Protein AF-A0A9D1XNN0-F1 (afdb_monomer_lite)

Foldseek 3Di:
DDPPDDDPDPPPDDPCVCVCPDPVNVVVVCVVPVPDFDWDWDWADDPPQAKIWIWIARPVVRDIDIDIDGDPDVVSVVVVVVVCCVVPVPDD

Secondary structure (DSSP, 8-state):
------PPPP--S-GGGGTT-SHHHHHHHHHH-TTPPPEEEEEEE-STTS-EEEEEEETTTTEEEEEEESS-SHHHHHHHHHHHHHHHT---

pLDDT: mean 86.71, std 13.11, range [48.53, 97.44]

Sequence (92 aa):
MRKITSKPAAYKIDKKCLEGRRYEDFLKYLEIHPDTHIVQMDTVEGAKGESCLLTLHFTASSFMIAFKRDFNDSKSVTDIFNDIYDRLGAVD

Structure (mmCIF, N/CA/C/O backbone):
data_AF-A0A9D1XNN0-F1
#
_entry.id   AF-A0A9D1XNN0-F1
#
loop_
_atom_site.group_PDB
_atom_site.id
_atom_site.type_symbol
_atom_site.label_atom_id
_atom_site.label_alt_id
_atom_site.label_comp_id
_atom_site.label_asym_id
_atom_site.label_entity_id
_atom_site.label_seq_id
_atom_site.pdbx_PDB_ins_code
_atom_site.Cartn_x
_atom_site.Cartn_y
_atom_site.Cartn_z
_atom_site.occupancy
_atom_site.B_iso_or_equiv
_atom_site.auth_seq_id
_atom_site.auth_comp_id
_atom_site.auth_asym_id
_atom_site.auth_atom_id
_atom_site.pdbx_PDB_model_num
ATOM 1 N N . MET A 1 1 ? 9.578 1.699 48.547 1.00 48.53 1 MET A N 1
ATOM 2 C CA . MET A 1 1 ? 9.120 1.993 47.169 1.00 48.53 1 MET A CA 1
ATOM 3 C C . MET A 1 1 ? 9.405 0.782 46.284 1.00 48.53 1 MET A C 1
ATOM 5 O O . MET A 1 1 ? 10.560 0.385 46.198 1.00 48.53 1 MET A O 1
ATOM 9 N N . ARG A 1 2 ? 8.389 0.139 45.687 1.00 50.72 2 ARG A N 1
ATOM 10 C CA . ARG A 1 2 ? 8.604 -0.950 44.713 1.00 50.72 2 ARG A CA 1
ATOM 11 C C . ARG A 1 2 ? 9.038 -0.330 43.380 1.00 50.72 2 ARG A C 1
ATOM 13 O O . ARG A 1 2 ? 8.295 0.469 42.822 1.00 50.72 2 ARG A O 1
ATOM 20 N N . LYS A 1 3 ? 10.229 -0.682 42.884 1.00 51.34 3 LYS A N 1
ATOM 21 C CA . LYS A 1 3 ? 10.659 -0.367 41.513 1.00 51.34 3 LYS A CA 1
ATOM 22 C C . LYS A 1 3 ? 9.745 -1.131 40.550 1.00 51.34 3 LYS A C 1
ATOM 24 O O . LYS A 1 3 ? 9.874 -2.345 40.424 1.00 51.34 3 LYS A O 1
ATOM 29 N N . ILE A 1 4 ? 8.814 -0.434 39.903 1.00 61.69 4 ILE A N 1
ATOM 30 C CA . ILE A 1 4 ? 8.095 -0.968 38.744 1.00 61.69 4 ILE A CA 1
ATOM 31 C C . ILE A 1 4 ? 9.085 -0.915 37.581 1.00 61.69 4 ILE A C 1
ATOM 33 O O . ILE A 1 4 ? 9.322 0.145 37.011 1.00 61.69 4 ILE A O 1
ATOM 37 N N . THR A 1 5 ? 9.731 -2.035 37.271 1.00 58.09 5 THR A N 1
ATOM 38 C CA . THR A 1 5 ? 10.500 -2.166 36.034 1.00 58.09 5 THR A CA 1
ATOM 39 C C . THR A 1 5 ? 9.520 -2.543 34.928 1.00 58.09 5 THR A C 1
ATOM 41 O O . THR A 1 5 ? 8.997 -3.658 34.898 1.00 58.09 5 THR A O 1
ATOM 44 N N . SER A 1 6 ? 9.208 -1.606 34.029 1.00 61.00 6 SER A N 1
ATOM 45 C CA . SER A 1 6 ? 8.497 -1.949 32.799 1.00 61.00 6 SER A CA 1
ATOM 46 C C . SER A 1 6 ? 9.381 -2.916 32.010 1.00 61.00 6 SER A C 1
ATOM 48 O O . SER A 1 6 ? 10.499 -2.585 31.618 1.00 61.00 6 SER A O 1
ATOM 50 N N . LYS A 1 7 ? 8.920 -4.158 31.820 1.00 62.97 7 LYS A N 1
ATOM 51 C CA . LYS A 1 7 ? 9.567 -5.056 30.860 1.00 62.97 7 LYS A CA 1
ATOM 52 C C . LYS A 1 7 ? 9.466 -4.373 29.490 1.00 62.97 7 LYS A C 1
ATOM 54 O O . LYS A 1 7 ? 8.349 -3.993 29.126 1.00 62.97 7 LYS A O 1
ATOM 59 N N . PRO A 1 8 ? 10.570 -4.188 28.742 1.00 60.62 8 PRO A N 1
ATOM 60 C CA . PRO A 1 8 ? 10.469 -3.705 27.373 1.00 60.62 8 PRO A CA 1
ATOM 61 C C . PRO A 1 8 ? 9.544 -4.661 26.624 1.00 60.62 8 PRO A C 1
ATOM 63 O O . PRO A 1 8 ? 9.676 -5.881 26.760 1.00 60.62 8 PRO A O 1
ATOM 66 N N . ALA A 1 9 ? 8.553 -4.108 25.923 1.00 63.16 9 ALA A N 1
ATOM 67 C CA . ALA A 1 9 ? 7.612 -4.903 25.152 1.00 63.16 9 ALA A CA 1
ATOM 68 C C . ALA A 1 9 ? 8.422 -5.826 24.238 1.00 63.16 9 ALA A C 1
ATOM 70 O O . ALA A 1 9 ? 9.200 -5.350 23.410 1.00 63.16 9 ALA A O 1
ATOM 71 N N . ALA A 1 10 ? 8.304 -7.139 24.451 1.00 62.88 10 ALA A N 1
ATOM 72 C CA . ALA A 1 10 ? 8.997 -8.112 23.626 1.00 62.88 10 ALA A CA 1
ATOM 73 C C . ALA A 1 10 ? 8.639 -7.826 22.165 1.00 62.88 10 ALA A C 1
ATOM 75 O O . ALA A 1 10 ? 7.460 -7.668 21.837 1.00 62.88 10 ALA A O 1
ATOM 76 N N . TYR A 1 11 ? 9.654 -7.701 21.312 1.00 60.59 11 TYR A N 1
ATOM 77 C CA . TYR A 1 11 ? 9.460 -7.504 19.884 1.00 60.59 11 TYR A CA 1
ATOM 78 C C . TYR A 1 11 ? 8.684 -8.718 19.356 1.00 60.59 11 TYR A C 1
ATOM 80 O O . TYR A 1 11 ? 9.214 -9.824 19.310 1.00 60.59 11 TYR A O 1
ATOM 88 N N . LYS A 1 12 ? 7.390 -8.530 19.068 1.00 68.44 12 LYS A N 1
ATOM 89 C CA . LYS A 1 12 ? 6.446 -9.624 18.769 1.00 68.44 12 LYS A CA 1
ATOM 90 C C . LYS A 1 12 ? 6.642 -10.245 17.380 1.00 68.44 12 LYS A C 1
ATOM 92 O O . LYS A 1 12 ? 5.930 -11.180 17.040 1.00 68.44 12 LYS A O 1
ATOM 97 N N . ILE A 1 13 ? 7.552 -9.705 16.574 1.00 77.69 13 ILE A N 1
ATOM 98 C CA . ILE A 1 13 ? 7.714 -10.047 15.160 1.00 77.69 13 ILE A CA 1
ATOM 99 C C . ILE A 1 13 ? 9.099 -10.672 14.975 1.00 77.69 13 ILE A C 1
ATOM 101 O O . ILE A 1 13 ? 10.086 -10.139 15.465 1.00 77.69 13 ILE A O 1
ATOM 105 N N . ASP A 1 14 ? 9.206 -11.808 14.291 1.00 85.38 14 ASP A N 1
ATOM 106 C CA . ASP A 1 14 ? 10.518 -12.361 13.940 1.00 85.38 14 ASP A CA 1
ATOM 107 C C . ASP A 1 14 ? 11.193 -11.450 12.903 1.00 85.38 14 ASP A C 1
ATOM 109 O O . ASP A 1 14 ? 10.608 -11.159 11.863 1.00 85.38 14 ASP A O 1
ATOM 113 N N . LYS A 1 15 ? 12.436 -11.019 13.151 1.00 85.31 15 LYS A N 1
ATOM 114 C CA . LYS A 1 15 ? 13.207 -10.193 12.204 1.00 85.31 15 LYS A CA 1
ATOM 115 C C . LYS A 1 15 ? 13.404 -10.873 10.850 1.00 85.31 15 LYS A C 1
ATOM 117 O O . LYS A 1 15 ? 13.612 -10.172 9.859 1.00 85.31 15 LYS A O 1
ATOM 122 N N . LYS A 1 16 ? 13.320 -12.204 10.796 1.00 89.31 16 LYS A N 1
ATOM 123 C CA . LYS A 1 16 ? 13.345 -12.965 9.543 1.00 89.31 16 LYS A CA 1
ATOM 124 C C . LYS A 1 16 ? 12.189 -12.617 8.606 1.00 89.31 16 LYS A C 1
ATOM 126 O O . LYS A 1 16 ? 12.314 -12.830 7.410 1.00 89.31 16 LYS A O 1
ATOM 131 N N . CYS A 1 17 ? 11.105 -12.000 9.093 1.00 87.25 17 CYS A N 1
ATOM 132 C CA . CYS A 1 17 ? 10.018 -11.529 8.228 1.00 87.25 17 CYS A CA 1
ATOM 133 C C . CYS A 1 17 ? 10.459 -10.472 7.198 1.00 87.25 17 CYS A C 1
ATOM 135 O O . CYS A 1 17 ? 9.732 -10.225 6.239 1.00 87.25 17 CYS A O 1
ATOM 137 N N . LEU A 1 18 ? 11.627 -9.848 7.403 1.00 88.19 18 LEU A N 1
ATOM 138 C CA . LEU A 1 18 ? 12.217 -8.870 6.492 1.00 88.19 18 LEU A CA 1
ATOM 139 C C . LEU A 1 18 ? 13.124 -9.504 5.427 1.00 88.19 18 LEU A C 1
ATOM 141 O O . LEU A 1 18 ? 13.563 -8.789 4.532 1.00 88.19 18 LEU A O 1
ATOM 145 N N . GLU A 1 19 ? 13.459 -10.794 5.522 1.00 92.88 19 GLU A N 1
ATOM 146 C CA . GLU A 1 19 ? 14.283 -11.468 4.510 1.00 92.88 19 GLU A CA 1
ATOM 147 C C . GLU A 1 19 ? 13.577 -11.424 3.145 1.00 92.88 19 GLU A C 1
ATOM 149 O O . GLU A 1 19 ? 12.411 -11.800 3.026 1.00 92.88 19 GLU A O 1
ATOM 154 N N . GLY A 1 20 ? 14.264 -10.896 2.124 1.00 93.81 20 GLY A N 1
ATOM 155 C CA . GLY A 1 20 ? 13.697 -10.675 0.789 1.00 93.81 20 GLY A CA 1
ATOM 156 C C . GLY A 1 20 ? 12.682 -9.526 0.705 1.00 93.81 20 GLY A C 1
ATOM 157 O O . GLY A 1 20 ? 12.011 -9.381 -0.312 1.00 93.81 20 GLY A O 1
ATOM 158 N N . ARG A 1 21 ? 12.524 -8.730 1.771 1.00 91.44 21 ARG A N 1
ATOM 159 C CA . ARG A 1 21 ? 11.588 -7.593 1.854 1.00 91.44 21 ARG A CA 1
ATOM 160 C C . ARG A 1 21 ? 12.273 -6.302 2.302 1.00 91.44 21 ARG A C 1
ATOM 162 O O . ARG A 1 21 ? 11.610 -5.380 2.780 1.00 91.44 21 ARG A O 1
ATOM 169 N N . ARG A 1 22 ? 13.604 -6.229 2.214 1.00 94.12 22 ARG A N 1
ATOM 170 C CA . ARG A 1 22 ? 14.353 -5.007 2.526 1.00 94.12 22 ARG A CA 1
ATOM 171 C C . ARG A 1 22 ? 14.327 -4.056 1.339 1.00 94.12 22 ARG A C 1
ATOM 173 O O . ARG A 1 22 ? 14.108 -4.453 0.200 1.00 94.12 22 ARG A O 1
ATOM 180 N N . TYR A 1 23 ? 14.633 -2.793 1.611 1.00 94.25 23 TYR A N 1
ATOM 181 C CA . TYR A 1 23 ? 14.766 -1.783 0.563 1.00 94.25 23 TYR A CA 1
ATOM 182 C C . TYR A 1 23 ? 15.829 -2.159 -0.484 1.00 94.25 23 TYR A C 1
ATOM 184 O O . TYR A 1 23 ? 15.618 -1.966 -1.673 1.00 94.25 23 TYR A O 1
ATOM 192 N N . GLU A 1 24 ? 16.936 -2.773 -0.061 1.00 96.75 24 GLU A N 1
ATOM 193 C CA . GLU A 1 24 ? 17.960 -3.284 -0.981 1.00 96.75 24 GLU A CA 1
ATOM 194 C C . GLU A 1 24 ? 17.429 -4.390 -1.905 1.00 96.75 24 GLU A C 1
ATOM 196 O O . GLU A 1 24 ? 17.808 -4.441 -3.072 1.00 96.75 24 GLU A O 1
ATOM 201 N N . ASP A 1 25 ? 16.544 -5.259 -1.404 1.00 95.94 25 ASP A N 1
ATOM 202 C CA . ASP A 1 25 ? 15.912 -6.310 -2.211 1.00 95.94 25 ASP A CA 1
ATOM 203 C C . ASP A 1 25 ? 14.966 -5.692 -3.250 1.00 95.94 25 ASP A C 1
ATOM 205 O O . ASP A 1 25 ? 14.965 -6.097 -4.410 1.00 95.94 25 ASP A O 1
ATOM 209 N N . PHE A 1 26 ? 14.218 -4.656 -2.854 1.00 95.00 26 PHE A N 1
ATOM 210 C CA . PHE A 1 26 ? 13.382 -3.865 -3.758 1.00 95.00 26 PHE A CA 1
ATOM 211 C C . PHE A 1 26 ? 14.201 -3.188 -4.868 1.00 95.00 26 PHE A C 1
ATOM 213 O O . PHE A 1 26 ? 13.834 -3.287 -6.036 1.00 95.00 26 PHE A O 1
ATOM 220 N N . LEU A 1 27 ? 15.327 -2.546 -4.536 1.00 96.31 27 LEU A N 1
ATOM 221 C CA . LEU A 1 27 ? 16.198 -1.916 -5.536 1.00 96.31 27 LEU A CA 1
ATOM 222 C C . LEU A 1 27 ? 16.747 -2.936 -6.542 1.00 96.31 27 LEU A C 1
ATOM 224 O O . LEU A 1 27 ? 16.646 -2.713 -7.745 1.00 96.31 27 LEU A O 1
ATOM 228 N N . LYS A 1 28 ? 17.244 -4.085 -6.065 1.00 97.31 28 LYS A N 1
ATOM 229 C CA . LYS A 1 28 ? 17.708 -5.181 -6.935 1.00 97.31 28 LYS A CA 1
ATOM 230 C C . LYS A 1 28 ? 16.598 -5.707 -7.844 1.00 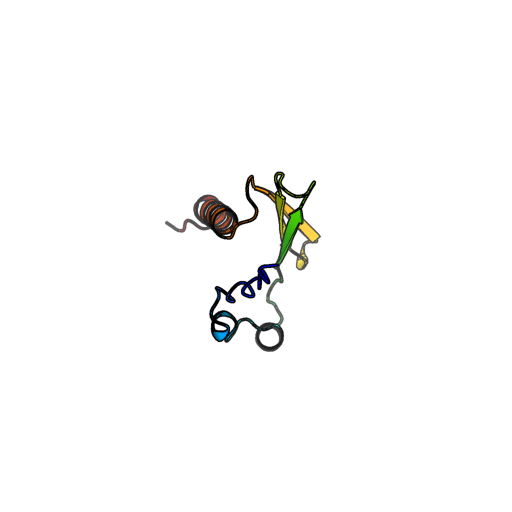97.31 28 LYS A C 1
ATOM 232 O O . LYS A 1 28 ? 16.850 -6.020 -9.001 1.00 97.31 28 LYS A O 1
ATOM 237 N N . TYR A 1 29 ? 15.370 -5.805 -7.335 1.00 96.38 29 TYR A N 1
ATOM 238 C CA . TYR A 1 29 ? 14.223 -6.218 -8.141 1.00 96.38 29 TYR A CA 1
ATOM 239 C C . TYR A 1 29 ? 13.955 -5.233 -9.289 1.00 96.38 29 TYR A C 1
ATOM 241 O O . TYR A 1 29 ? 13.755 -5.659 -10.425 1.00 96.38 29 TYR A O 1
ATOM 249 N N . LEU A 1 30 ? 14.008 -3.925 -9.019 1.00 96.00 30 LEU A N 1
ATOM 250 C CA . LEU A 1 30 ? 13.820 -2.895 -10.046 1.00 96.00 30 LEU A CA 1
ATOM 251 C C . LEU A 1 30 ? 14.946 -2.860 -11.087 1.00 96.00 30 LEU A C 1
ATOM 253 O O . LEU A 1 30 ? 14.675 -2.569 -12.247 1.00 96.00 30 LEU A O 1
ATOM 257 N N . GLU A 1 31 ? 16.186 -3.182 -10.709 1.00 96.69 31 GLU A N 1
ATOM 258 C CA . GLU A 1 31 ? 17.296 -3.310 -11.668 1.00 96.69 31 GLU A CA 1
ATOM 259 C C . GLU A 1 31 ? 17.045 -4.428 -12.691 1.00 96.69 31 GLU A C 1
ATOM 261 O O . GLU A 1 31 ? 17.373 -4.281 -13.867 1.00 96.69 31 GLU A O 1
ATOM 266 N N . ILE A 1 32 ? 16.446 -5.539 -12.253 1.00 97.44 32 ILE A N 1
ATOM 267 C CA . ILE A 1 32 ? 16.126 -6.690 -13.110 1.00 97.44 32 ILE A CA 1
ATOM 268 C C . ILE A 1 32 ? 14.846 -6.433 -13.927 1.00 97.44 32 ILE A C 1
ATOM 270 O O . ILE A 1 32 ? 14.715 -6.931 -15.046 1.00 97.44 32 ILE A O 1
ATOM 274 N N . HIS A 1 33 ? 13.910 -5.648 -13.387 1.00 96.44 33 HIS A N 1
ATOM 275 C CA . HIS A 1 33 ? 12.598 -5.384 -13.979 1.00 96.44 33 HIS A CA 1
ATOM 276 C C . HIS A 1 33 ? 12.305 -3.874 -14.083 1.00 96.44 33 HIS A C 1
ATOM 278 O O . HIS A 1 33 ? 11.432 -3.373 -13.363 1.00 96.44 33 HIS A O 1
ATOM 284 N N . PRO A 1 34 ? 12.981 -3.144 -14.991 1.00 93.25 34 PRO A N 1
ATOM 285 C CA . PRO A 1 34 ? 12.888 -1.682 -15.078 1.00 93.25 34 PRO A CA 1
ATOM 286 C C . PRO A 1 34 ? 11.488 -1.161 -15.434 1.00 93.25 34 PRO A C 1
ATOM 288 O O . PRO A 1 34 ? 11.142 -0.045 -15.057 1.00 93.25 34 PRO A O 1
ATOM 291 N N . ASP A 1 35 ? 10.663 -1.972 -16.100 1.00 95.00 35 ASP A N 1
ATOM 292 C CA . ASP A 1 35 ? 9.293 -1.609 -16.490 1.00 95.00 35 ASP A CA 1
ATOM 293 C C . ASP A 1 35 ? 8.254 -1.844 -15.374 1.00 95.00 35 ASP A C 1
ATOM 295 O O . ASP A 1 35 ? 7.057 -1.626 -15.569 1.00 95.00 35 ASP A O 1
ATOM 299 N N . THR A 1 36 ? 8.680 -2.297 -14.189 1.00 94.00 36 THR A N 1
ATOM 300 C CA . THR A 1 36 ? 7.767 -2.542 -13.063 1.00 94.00 36 THR A CA 1
ATOM 301 C C . THR A 1 36 ? 7.143 -1.237 -12.583 1.00 94.00 36 THR A C 1
ATOM 303 O O . THR A 1 36 ? 7.830 -0.328 -12.113 1.00 94.00 36 THR A O 1
ATOM 306 N N . HIS A 1 37 ? 5.813 -1.168 -12.601 1.00 94.00 37 HIS A N 1
ATOM 307 C CA . HIS A 1 37 ? 5.096 -0.056 -11.991 1.00 94.00 37 HIS A CA 1
ATOM 308 C C . HIS A 1 37 ? 5.187 -0.104 -10.465 1.00 94.00 37 HIS A C 1
ATOM 310 O O . HIS A 1 37 ? 4.856 -1.104 -9.828 1.00 94.00 37 HIS A O 1
ATOM 316 N N . ILE A 1 38 ? 5.602 1.015 -9.873 1.00 95.25 38 ILE A N 1
ATOM 317 C CA . ILE A 1 38 ? 5.712 1.157 -8.424 1.00 95.25 38 ILE A CA 1
ATOM 318 C C . ILE A 1 38 ? 4.368 1.629 -7.868 1.00 95.25 38 ILE A C 1
ATOM 320 O O . ILE A 1 38 ? 3.799 2.626 -8.317 1.00 95.25 38 ILE A O 1
ATOM 324 N N . VAL A 1 39 ? 3.893 0.936 -6.837 1.00 95.44 39 VAL A N 1
ATOM 325 C CA . VAL A 1 39 ? 2.755 1.370 -6.027 1.00 95.44 39 VAL A CA 1
ATOM 326 C C . VAL A 1 39 ? 3.256 1.648 -4.620 1.00 95.44 39 VAL A C 1
ATOM 328 O O . VAL A 1 39 ? 3.932 0.818 -4.014 1.00 95.44 39 VAL A O 1
ATOM 331 N N . GLN A 1 40 ? 2.948 2.833 -4.105 1.00 95.88 40 GLN A N 1
ATOM 332 C CA . GLN A 1 40 ? 3.277 3.227 -2.740 1.00 95.88 40 GLN A CA 1
ATOM 333 C C . GLN A 1 40 ? 2.054 3.026 -1.851 1.00 95.88 40 GLN A C 1
ATOM 335 O O . GLN A 1 40 ? 0.953 3.436 -2.214 1.00 95.88 40 GLN A O 1
ATOM 340 N N . MET A 1 41 ? 2.255 2.403 -0.694 1.00 95.25 41 MET A N 1
ATOM 341 C CA . MET A 1 41 ? 1.212 2.169 0.299 1.00 95.25 41 MET A CA 1
ATOM 342 C C . MET A 1 41 ? 1.545 2.936 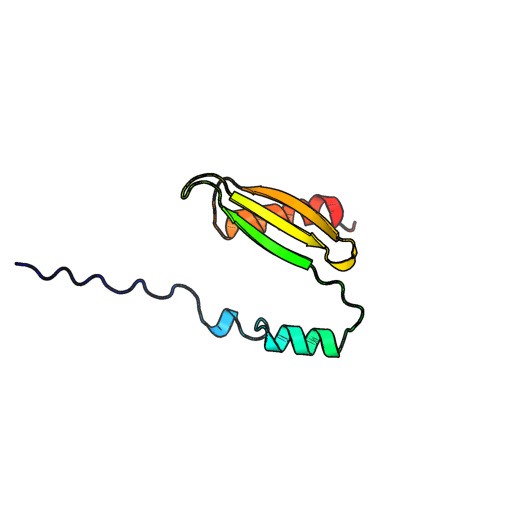1.573 1.00 95.25 41 MET A C 1
ATOM 344 O O . MET A 1 41 ? 2.668 2.827 2.065 1.00 95.25 41 MET A O 1
ATOM 348 N N . ASP A 1 42 ? 0.577 3.661 2.123 1.00 94.00 42 ASP A N 1
ATOM 349 C CA . ASP A 1 42 ? 0.737 4.362 3.397 1.00 94.00 42 ASP A CA 1
ATOM 350 C C . ASP A 1 42 ? -0.538 4.275 4.249 1.00 94.00 42 ASP A C 1
ATOM 352 O O . ASP A 1 42 ? -1.626 3.963 3.758 1.00 94.00 42 ASP A O 1
ATOM 356 N N . THR A 1 43 ? -0.405 4.511 5.554 1.00 92.81 43 THR A N 1
ATOM 357 C CA . THR A 1 43 ? -1.543 4.694 6.459 1.00 92.81 43 THR A CA 1
ATOM 358 C C . THR A 1 43 ? -1.585 6.141 6.925 1.00 92.81 43 THR A C 1
ATOM 360 O O . THR A 1 43 ? -0.731 6.582 7.688 1.00 92.81 43 THR A O 1
ATOM 363 N N . VAL A 1 44 ? -2.623 6.866 6.516 1.00 91.56 44 VAL A N 1
ATOM 364 C CA . VAL A 1 44 ? -2.895 8.216 7.010 1.00 91.56 44 VAL A CA 1
ATOM 365 C C . VAL A 1 44 ? -3.763 8.102 8.255 1.00 91.56 44 VAL A C 1
ATOM 367 O O . VAL A 1 44 ? -4.929 7.705 8.190 1.00 91.56 44 VAL A O 1
ATOM 370 N N . GLU A 1 45 ? -3.191 8.438 9.404 1.00 89.25 45 GLU A N 1
ATOM 371 C CA . GLU A 1 45 ? -3.927 8.525 10.662 1.00 89.25 45 GLU A CA 1
ATOM 372 C C . GLU A 1 45 ? -4.533 9.924 10.825 1.00 89.25 45 GLU A C 1
ATOM 374 O O . GLU A 1 45 ? -3.864 10.933 10.599 1.00 89.25 45 GLU A O 1
ATOM 379 N N . GLY A 1 46 ? -5.809 9.979 11.217 1.00 81.69 46 GLY A N 1
ATOM 380 C CA . GLY A 1 46 ? -6.447 11.208 11.682 1.00 81.69 46 GLY A CA 1
ATOM 381 C C . GLY A 1 46 ? -6.039 11.527 13.122 1.00 81.69 46 GLY A C 1
ATOM 382 O O . GLY A 1 46 ? -4.862 11.480 13.487 1.00 81.69 46 GLY A O 1
ATOM 383 N N . ALA A 1 47 ? -7.013 11.823 13.985 1.00 83.12 47 ALA A N 1
ATOM 384 C CA . ALA A 1 47 ? -6.727 11.894 15.412 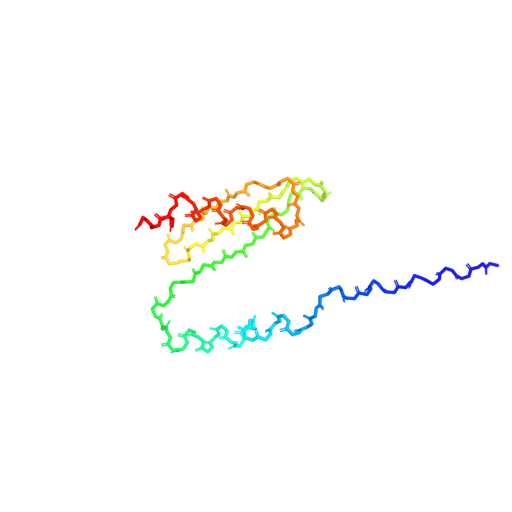1.00 83.12 47 ALA A CA 1
ATOM 385 C C . ALA A 1 47 ? -6.339 10.504 15.950 1.00 83.12 47 ALA A C 1
ATOM 387 O O . ALA A 1 47 ? -6.889 9.470 15.564 1.00 83.12 47 ALA A O 1
ATOM 388 N N . LYS A 1 48 ? -5.357 10.474 16.854 1.00 76.31 48 LYS A N 1
ATOM 389 C CA . LYS A 1 48 ? -4.797 9.228 17.384 1.00 76.31 48 LYS A CA 1
ATOM 390 C C . LYS A 1 48 ? -5.870 8.429 18.135 1.00 76.31 48 LYS A C 1
ATOM 392 O O . LYS A 1 48 ? -6.356 8.882 19.167 1.00 76.31 48 LYS A O 1
ATOM 397 N N . GLY A 1 49 ? -6.178 7.227 17.647 1.00 72.19 49 GLY A N 1
ATOM 398 C CA . GLY A 1 49 ? -7.220 6.352 18.204 1.00 72.19 49 GLY A CA 1
ATOM 399 C C . GLY A 1 49 ? -8.561 6.392 17.462 1.00 72.19 49 GLY A C 1
ATOM 400 O O . GLY A 1 49 ? -9.484 5.698 17.878 1.00 72.19 49 GLY A O 1
ATOM 401 N N . GLU A 1 50 ? -8.666 7.167 16.381 1.00 79.31 50 GLU A N 1
ATOM 402 C CA . GLU A 1 50 ? -9.820 7.172 15.475 1.00 79.31 50 GLU A CA 1
ATOM 403 C C . GLU A 1 50 ? -9.553 6.356 14.194 1.00 79.31 50 GLU A C 1
ATOM 405 O O . GLU A 1 50 ? -8.558 5.635 14.085 1.00 79.31 50 GLU A O 1
ATOM 410 N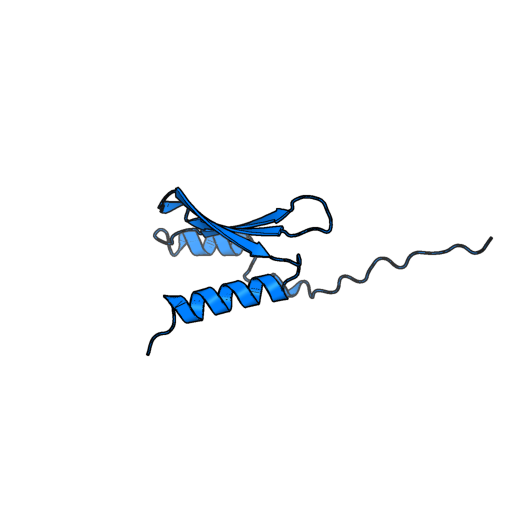 N . SER A 1 51 ? -10.455 6.473 13.210 1.00 86.06 51 SER A N 1
ATOM 411 C CA . SER A 1 51 ? -10.314 5.839 11.898 1.00 86.06 51 SER A CA 1
ATOM 412 C C . SER A 1 51 ? -9.066 6.316 11.150 1.00 86.06 51 SER A C 1
ATOM 414 O O . SER A 1 51 ? -8.694 7.489 11.219 1.00 86.06 51 SER A O 1
ATOM 416 N N . CYS A 1 52 ? -8.475 5.422 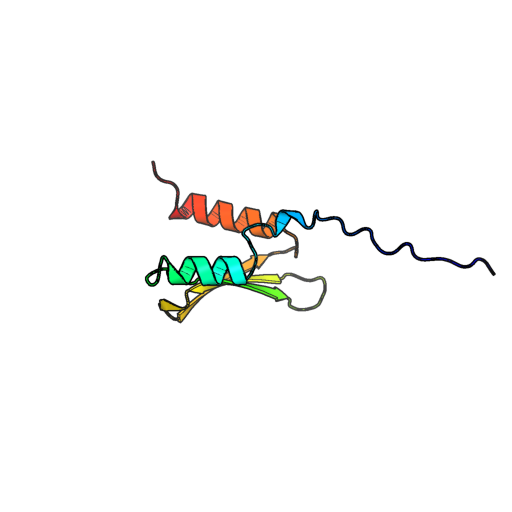10.365 1.00 92.31 52 CYS A N 1
ATOM 417 C CA . CYS A 1 52 ? -7.340 5.704 9.489 1.00 92.31 52 CYS A CA 1
ATOM 418 C C . CYS A 1 52 ? -7.706 5.462 8.018 1.00 92.31 52 CYS A C 1
ATOM 420 O O . CYS A 1 52 ? -8.720 4.833 7.708 1.00 92.31 52 CYS A O 1
ATOM 422 N N . LEU A 1 53 ? -6.895 5.983 7.100 1.00 94.94 53 LEU A N 1
ATOM 423 C CA . LEU A 1 53 ? -7.000 5.701 5.671 1.00 94.94 53 LEU A CA 1
ATOM 424 C C . LEU A 1 53 ? -5.814 4.845 5.238 1.00 94.94 53 LEU A C 1
ATOM 426 O O . LEU A 1 53 ? -4.670 5.200 5.502 1.00 94.94 53 LEU A O 1
ATOM 430 N N . LEU A 1 54 ? -6.077 3.748 4.536 1.00 95.69 54 LEU A N 1
ATOM 431 C CA . LEU A 1 54 ? -5.069 3.068 3.729 1.00 95.69 54 LEU A CA 1
ATOM 432 C C . LEU A 1 54 ? -5.034 3.733 2.355 1.00 95.69 54 LEU A C 1
ATOM 434 O O . LEU A 1 54 ? -6.054 3.741 1.667 1.00 95.69 54 LEU A O 1
ATOM 438 N N . THR A 1 55 ? -3.890 4.274 1.953 1.00 96.50 55 THR A N 1
ATOM 439 C CA . THR A 1 55 ? -3.702 4.865 0.624 1.00 96.50 55 THR A CA 1
ATOM 440 C C . THR A 1 55 ? -2.860 3.944 -0.252 1.00 96.50 55 THR A C 1
ATOM 442 O O . THR A 1 55 ? -1.879 3.361 0.207 1.00 96.50 55 THR A O 1
ATOM 445 N N . LEU A 1 56 ? -3.249 3.811 -1.521 1.00 96.44 56 LEU A N 1
ATOM 446 C CA . LEU A 1 56 ? -2.476 3.147 -2.570 1.00 96.44 56 LEU A CA 1
ATOM 447 C C . LEU A 1 56 ? -2.253 4.148 -3.704 1.00 96.44 56 LEU A C 1
ATOM 449 O O . LEU A 1 56 ? -3.200 4.568 -4.372 1.00 96.44 56 LEU A O 1
ATOM 453 N N . HIS A 1 57 ? -1.003 4.554 -3.895 1.00 97.38 57 HIS A N 1
ATOM 454 C CA . HIS A 1 57 ? -0.593 5.539 -4.885 1.00 97.38 57 HIS A CA 1
ATOM 455 C C . HIS A 1 57 ? 0.153 4.867 -6.038 1.00 97.38 57 HIS A C 1
ATOM 457 O O . HIS A 1 57 ? 1.280 4.395 -5.887 1.00 97.38 57 HIS A O 1
ATOM 463 N N . PHE A 1 58 ? -0.489 4.851 -7.200 1.00 96.25 58 PHE A N 1
ATOM 464 C CA . PHE A 1 58 ? 0.055 4.385 -8.466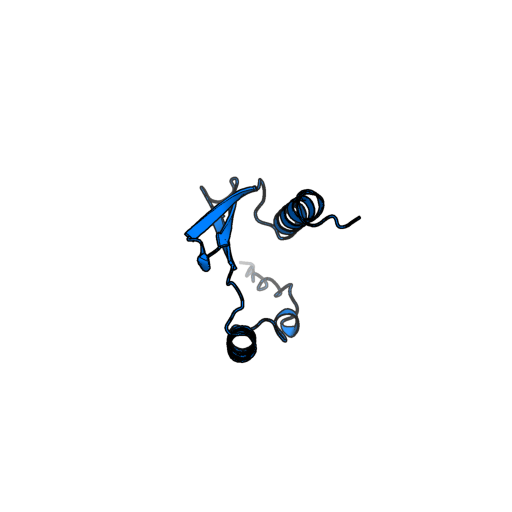 1.00 96.25 58 PHE A CA 1
ATOM 465 C C . PHE A 1 58 ? 0.893 5.509 -9.079 1.00 96.25 58 PHE A C 1
ATOM 467 O O . PHE A 1 58 ? 0.367 6.427 -9.713 1.00 96.25 58 PHE A O 1
ATOM 474 N N . THR A 1 59 ? 2.210 5.450 -8.868 1.00 95.00 59 THR A N 1
ATOM 475 C CA . THR A 1 59 ? 3.121 6.562 -9.190 1.00 95.00 59 THR A CA 1
ATOM 476 C C . THR A 1 59 ? 3.220 6.824 -10.690 1.00 95.00 59 THR A C 1
ATOM 478 O O . THR A 1 59 ? 3.330 7.975 -11.103 1.00 95.00 59 THR A O 1
ATOM 481 N N . ALA A 1 60 ? 3.110 5.775 -11.509 1.00 94.12 60 ALA A N 1
ATOM 482 C CA . ALA A 1 60 ? 3.178 5.872 -12.965 1.00 94.12 60 ALA A CA 1
ATOM 483 C C . ALA A 1 60 ? 2.035 6.712 -13.562 1.00 94.12 60 ALA A C 1
ATOM 485 O O . ALA A 1 60 ? 2.241 7.431 -14.535 1.00 94.12 60 ALA A O 1
ATOM 486 N N . SER A 1 61 ? 0.839 6.645 -12.972 1.00 95.19 61 SER A N 1
ATOM 487 C CA . SER A 1 61 ? -0.350 7.366 -13.442 1.00 95.19 61 SER A CA 1
ATOM 488 C C . SER A 1 61 ? -0.730 8.558 -12.562 1.00 95.19 61 SER A C 1
ATOM 490 O O . SER A 1 61 ? -1.732 9.212 -12.841 1.00 95.19 61 SER A O 1
ATOM 492 N N . SER A 1 62 ? 0.030 8.839 -11.494 1.00 94.94 62 SER A N 1
ATOM 493 C CA . SER A 1 62 ? -0.325 9.833 -10.463 1.00 94.94 62 SER A CA 1
ATOM 494 C C . SER A 1 62 ? -1.745 9.637 -9.908 1.00 94.94 62 SER A C 1
ATOM 496 O O . SER A 1 62 ? -2.448 10.594 -9.586 1.00 94.94 62 SER A O 1
ATOM 498 N N . PHE A 1 63 ? -2.191 8.381 -9.826 1.00 96.00 63 PHE A N 1
ATOM 499 C CA . PHE A 1 63 ? -3.520 8.018 -9.344 1.00 96.00 63 PHE A CA 1
ATOM 500 C C . PHE A 1 63 ? -3.414 7.479 -7.921 1.00 96.00 63 PHE A C 1
ATOM 502 O O . PHE A 1 63 ? -2.608 6.592 -7.652 1.00 96.00 63 PHE A O 1
ATOM 509 N N . MET A 1 64 ? -4.232 7.993 -7.005 1.00 96.75 64 MET A N 1
ATOM 510 C CA . MET A 1 64 ? -4.272 7.530 -5.621 1.00 96.75 64 MET A CA 1
ATOM 511 C C . MET A 1 64 ? -5.692 7.121 -5.250 1.00 96.75 64 MET A C 1
ATOM 513 O O . MET A 1 64 ? -6.639 7.872 -5.478 1.00 96.75 64 MET A O 1
ATOM 517 N N . ILE A 1 65 ? -5.822 5.947 -4.639 1.00 95.56 65 ILE A N 1
ATOM 518 C CA . ILE A 1 65 ? -7.062 5.470 -4.030 1.00 95.56 65 ILE A CA 1
ATOM 519 C C . ILE A 1 65 ? -6.877 5.372 -2.515 1.00 95.56 65 ILE A C 1
ATOM 521 O O . ILE A 1 65 ? -5.789 5.047 -2.036 1.00 95.56 65 ILE A O 1
ATOM 525 N N . ALA A 1 66 ? -7.929 5.683 -1.761 1.00 95.94 66 ALA A N 1
ATOM 526 C CA . ALA A 1 66 ? -7.915 5.659 -0.305 1.00 95.94 66 ALA A CA 1
ATOM 527 C C . ALA A 1 66 ? -9.107 4.865 0.235 1.00 95.94 66 ALA A C 1
ATOM 529 O O . ALA A 1 66 ? -10.243 5.064 -0.197 1.00 95.94 66 ALA A O 1
ATOM 530 N N . PHE A 1 67 ? -8.847 4.004 1.214 1.00 95.25 67 PHE A N 1
ATOM 531 C CA . PHE A 1 67 ? -9.843 3.170 1.876 1.00 95.25 67 PHE A CA 1
ATOM 532 C C . PHE A 1 67 ? -9.909 3.519 3.355 1.00 95.25 67 PHE A C 1
ATOM 534 O O . PHE A 1 67 ? -8.889 3.514 4.047 1.00 95.25 67 PHE A O 1
ATOM 541 N N . LYS A 1 68 ? -11.113 3.799 3.854 1.00 94.00 68 LYS A N 1
ATOM 542 C CA . LYS A 1 68 ? -11.324 4.049 5.279 1.00 94.00 68 LYS A CA 1
ATOM 543 C C . LYS A 1 68 ? -11.252 2.743 6.068 1.00 94.00 68 LYS A C 1
ATOM 545 O O . LYS A 1 68 ? -11.861 1.750 5.686 1.00 94.00 68 LYS A O 1
ATOM 550 N N . ARG A 1 69 ? -10.536 2.779 7.188 1.00 92.50 69 ARG A N 1
ATOM 551 C CA . ARG A 1 69 ? -10.355 1.685 8.143 1.00 92.50 69 ARG A CA 1
ATOM 552 C C . ARG A 1 69 ? -10.716 2.159 9.541 1.00 92.50 69 ARG A C 1
ATOM 554 O O . ARG A 1 69 ? -10.276 3.225 9.968 1.00 92.50 69 ARG A O 1
ATOM 561 N N . ASP A 1 70 ? -11.458 1.341 10.273 1.00 88.06 70 ASP A N 1
ATOM 562 C CA . ASP A 1 70 ? -11.829 1.657 11.657 1.00 88.06 70 ASP A CA 1
ATOM 563 C C . ASP A 1 70 ? -10.689 1.384 12.651 1.00 88.06 70 ASP A C 1
ATOM 565 O O . ASP A 1 70 ? -10.624 2.016 13.701 1.00 88.06 70 ASP A O 1
ATOM 569 N N . PHE A 1 71 ? -9.758 0.488 12.304 1.00 86.81 71 PHE A N 1
ATOM 570 C CA . PHE A 1 71 ? -8.634 0.097 13.157 1.00 86.81 71 PHE A CA 1
ATOM 571 C C . PHE A 1 71 ? -7.309 0.152 12.395 1.00 86.81 71 PHE A C 1
ATOM 573 O O . PHE A 1 71 ? -7.239 -0.255 11.235 1.00 86.81 71 PHE A O 1
ATOM 580 N N . ASN A 1 72 ? -6.237 0.604 13.058 1.00 87.00 72 ASN A N 1
ATOM 581 C CA . ASN A 1 72 ? -4.887 0.534 12.499 1.00 87.00 72 ASN A CA 1
ATOM 582 C C . ASN A 1 72 ? -4.183 -0.788 12.860 1.00 87.00 72 ASN A C 1
ATOM 584 O O . ASN A 1 72 ? -3.234 -0.818 13.643 1.00 87.00 72 ASN A O 1
ATOM 588 N N . ASP A 1 73 ? -4.678 -1.898 12.318 1.00 88.06 73 ASP A N 1
ATOM 589 C CA . ASP A 1 73 ? -4.059 -3.219 12.456 1.00 88.06 73 ASP A CA 1
ATOM 590 C C . ASP A 1 73 ? -3.788 -3.881 11.096 1.00 88.06 73 ASP A C 1
ATOM 592 O O . ASP A 1 73 ? -4.240 -3.416 10.051 1.00 88.06 73 ASP A O 1
ATOM 596 N N . SER A 1 74 ? -3.032 -4.982 11.094 1.00 88.62 74 SER A N 1
ATOM 597 C CA . SER A 1 74 ? -2.743 -5.722 9.860 1.00 88.62 74 SER A CA 1
ATOM 598 C C . SER A 1 74 ? -3.975 -6.421 9.285 1.00 88.62 74 SER A C 1
ATOM 600 O O . SER A 1 74 ? -4.037 -6.627 8.079 1.00 88.62 74 SER A O 1
ATOM 602 N N . LYS A 1 75 ? -4.950 -6.787 10.131 1.00 91.81 75 LYS A N 1
ATOM 603 C CA . LYS A 1 75 ? -6.169 -7.489 9.710 1.00 91.81 75 LYS A CA 1
ATOM 604 C C . LYS A 1 75 ? -6.997 -6.611 8.772 1.00 91.81 75 LYS A C 1
ATOM 606 O O . LYS A 1 75 ? -7.319 -7.046 7.676 1.00 91.81 75 LYS A O 1
ATOM 611 N N . SER A 1 76 ? -7.255 -5.365 9.164 1.00 92.38 76 SER A N 1
ATOM 612 C CA . SER A 1 76 ? -7.987 -4.391 8.346 1.00 92.38 76 SER A CA 1
ATOM 613 C C . SER A 1 76 ? -7.304 -4.098 7.007 1.00 92.38 76 SER A C 1
ATOM 615 O O . SER A 1 76 ? -7.990 -3.881 6.013 1.00 92.38 76 SER A O 1
ATOM 617 N N . VAL A 1 77 ? -5.967 -4.128 6.949 1.00 93.25 77 VAL A N 1
ATOM 618 C CA . VAL A 1 77 ? -5.226 -4.027 5.679 1.00 93.25 77 VAL A CA 1
ATOM 619 C C . VAL A 1 77 ? -5.481 -5.258 4.811 1.00 93.25 77 VAL A C 1
ATOM 621 O O . VAL A 1 77 ? -5.826 -5.113 3.643 1.00 93.25 77 VAL A O 1
ATOM 624 N N . THR A 1 78 ? -5.344 -6.465 5.370 1.00 94.62 78 THR A N 1
ATOM 625 C CA . THR A 1 78 ? -5.600 -7.719 4.643 1.00 94.62 78 THR A CA 1
ATOM 626 C C . THR A 1 78 ? -7.023 -7.785 4.101 1.00 94.62 78 THR A C 1
ATOM 628 O O . THR A 1 78 ? -7.203 -8.151 2.944 1.00 94.62 78 THR A O 1
ATOM 631 N N . ASP A 1 79 ? -8.016 -7.386 4.896 1.00 95.00 79 ASP A N 1
ATOM 632 C CA . ASP A 1 79 ? -9.421 -7.404 4.488 1.00 95.00 79 ASP A CA 1
ATOM 633 C C . ASP A 1 79 ? -9.663 -6.491 3.265 1.00 95.00 79 ASP A C 1
ATOM 635 O O . ASP A 1 79 ? -10.365 -6.890 2.339 1.00 95.00 79 ASP A O 1
ATOM 639 N N . ILE A 1 80 ? -9.014 -5.317 3.193 1.00 94.81 80 ILE A N 1
ATOM 640 C CA . ILE A 1 80 ? -9.084 -4.433 2.012 1.00 94.81 80 ILE A CA 1
ATOM 641 C C . ILE A 1 80 ? -8.426 -5.071 0.786 1.00 94.81 80 ILE A C 1
ATOM 643 O O . ILE A 1 80 ? -8.987 -5.012 -0.302 1.00 94.81 80 ILE A O 1
ATOM 647 N N . PHE A 1 81 ? -7.245 -5.677 0.932 1.00 93.75 81 PHE A N 1
ATOM 648 C CA . PHE A 1 81 ? -6.581 -6.332 -0.202 1.00 93.75 81 PHE A CA 1
ATOM 649 C C . PHE A 1 81 ? -7.383 -7.521 -0.735 1.00 93.75 81 PHE A C 1
ATOM 651 O O . PHE A 1 81 ? -7.445 -7.700 -1.949 1.00 93.75 81 PHE A O 1
ATOM 658 N N . ASN A 1 82 ? -8.020 -8.293 0.148 1.00 94.56 82 ASN A N 1
ATOM 659 C CA . ASN A 1 82 ? -8.923 -9.367 -0.255 1.00 94.56 82 ASN A CA 1
ATOM 660 C C . ASN A 1 82 ? -10.138 -8.808 -1.006 1.00 94.56 82 ASN A C 1
ATOM 662 O O . ASN A 1 82 ? -10.430 -9.295 -2.086 1.00 94.56 82 ASN A O 1
ATOM 666 N N . ASP A 1 83 ? -10.781 -7.741 -0.515 1.00 93.94 83 ASP A N 1
ATOM 667 C CA . ASP A 1 83 ? -11.909 -7.110 -1.225 1.00 93.94 83 ASP A CA 1
ATOM 668 C C . ASP A 1 83 ? -11.495 -6.563 -2.606 1.00 93.94 83 ASP A C 1
ATOM 670 O O . ASP A 1 83 ? -12.214 -6.744 -3.587 1.00 93.94 83 ASP A O 1
ATOM 674 N N . ILE A 1 84 ? -10.306 -5.959 -2.722 1.00 92.94 84 ILE A N 1
ATOM 675 C CA . ILE A 1 84 ? -9.746 -5.537 -4.017 1.00 92.94 84 ILE A CA 1
ATOM 676 C C . ILE A 1 84 ? -9.551 -6.748 -4.939 1.00 92.94 84 ILE A C 1
ATOM 678 O O . ILE A 1 84 ? -9.914 -6.681 -6.115 1.00 92.94 84 ILE A O 1
ATOM 682 N N . TYR A 1 85 ? -8.982 -7.841 -4.425 1.00 92.31 85 TYR A N 1
ATOM 683 C CA . TYR A 1 85 ? -8.742 -9.058 -5.196 1.00 92.31 85 TYR A CA 1
ATOM 684 C C . TYR A 1 85 ? -10.053 -9.711 -5.640 1.00 92.31 85 TYR A C 1
ATOM 686 O O . TYR A 1 85 ? -10.206 -10.006 -6.817 1.00 92.31 85 TYR A O 1
ATOM 694 N N . ASP A 1 86 ? -11.036 -9.839 -4.755 1.00 92.69 86 ASP A N 1
ATOM 695 C CA . ASP A 1 86 ? -12.340 -10.425 -5.070 1.00 92.69 86 ASP A CA 1
ATOM 696 C C . ASP A 1 86 ? -13.094 -9.605 -6.132 1.00 92.69 86 ASP A C 1
ATOM 698 O O . ASP A 1 86 ? -13.798 -10.162 -6.972 1.00 92.69 86 ASP A O 1
ATOM 702 N N . ARG A 1 87 ? -12.936 -8.274 -6.132 1.00 91.31 87 ARG A N 1
ATOM 703 C CA . ARG A 1 87 ? -13.606 -7.379 -7.093 1.00 91.31 87 ARG A CA 1
ATOM 704 C C . ARG A 1 87 ? -12.900 -7.255 -8.437 1.00 91.31 87 ARG A C 1
ATOM 706 O O . ARG A 1 87 ? -13.576 -7.071 -9.446 1.00 91.31 87 ARG A O 1
ATOM 713 N N . LEU A 1 88 ? -11.567 -7.231 -8.445 1.00 89.62 88 LEU A N 1
ATOM 714 C CA . LEU A 1 88 ? -10.764 -6.873 -9.626 1.00 89.62 88 LEU A CA 1
ATOM 715 C C . LEU A 1 88 ? -9.872 -8.011 -10.130 1.00 89.62 88 LEU A C 1
ATOM 717 O O . LEU A 1 88 ? -9.433 -7.975 -11.275 1.00 89.62 88 LEU A O 1
ATOM 721 N N . GLY A 1 89 ? -9.548 -8.966 -9.261 1.00 79.25 89 GLY A N 1
ATOM 722 C CA . GLY A 1 89 ? -8.575 -10.034 -9.481 1.00 79.25 89 GLY A CA 1
ATOM 723 C C . GLY A 1 89 ? -9.160 -11.445 -9.446 1.00 79.25 89 GLY A C 1
ATOM 724 O O . GLY A 1 89 ? -8.398 -12.390 -9.638 1.00 79.25 89 GLY A O 1
ATOM 725 N N . ALA A 1 90 ? -10.471 -11.601 -9.227 1.00 65.12 90 ALA A N 1
ATOM 726 C CA . ALA A 1 90 ? -11.162 -12.866 -9.432 1.00 65.12 90 ALA A CA 1
ATOM 727 C C . ALA A 1 90 ? -11.073 -13.225 -10.920 1.00 65.12 90 ALA A C 1
ATOM 729 O O . ALA A 1 90 ? -11.788 -12.688 -11.765 1.00 65.12 90 ALA A O 1
ATOM 730 N N . VAL A 1 91 ? -10.110 -14.083 -11.236 1.00 61.62 91 VAL A N 1
ATOM 731 C CA . VAL A 1 91 ? -10.039 -14.786 -12.510 1.00 61.62 91 VAL A CA 1
ATOM 732 C C . VAL A 1 91 ? -10.931 -16.016 -12.348 1.00 61.62 91 VAL A C 1
ATOM 734 O O . VAL A 1 91 ? -10.664 -16.825 -11.459 1.00 61.62 91 VAL A O 1
ATOM 737 N N . ASP A 1 92 ? -11.995 -16.112 -13.149 1.00 56.75 92 ASP A N 1
ATOM 738 C CA . ASP A 1 92 ? -12.721 -17.375 -13.367 1.00 56.75 92 ASP A CA 1
ATOM 739 C C . ASP A 1 92 ? -11.793 -18.444 -13.976 1.00 56.75 92 ASP A C 1
ATOM 741 O O . ASP A 1 92 ? -10.990 -18.096 -14.879 1.00 56.75 92 ASP A O 1
#

Organism: NCBI:txid2838566

Radius of gyration: 18.36 Å; chains: 1; bounding box: 32×29×64 Å